Protein AF-A0A8V8TM90-F1 (afdb_monomer)

Organism: Homo sapiens (NCBI:txid9606)

Mean predicted aligned error: 9.18 Å

Foldseek 3Di:
DVVVVVVVVVVVVVVVVVCVVPPPPPPDDAQADKAKPPHLEEAAQAKMKIKFFGNHPPFQFPDKWKDKQNHTDDPQWAAPDRGMIIRIDGGHHDQKIKMWMWGHGPPDPDTHTNDIDMGGHDD

Sequence (123 aa):
MNQVTIQWDAVIALYILFSWCHGGITNINCSGHIWVEPATIFKMGMNISIYCQAAIKNCQPRKLHFYKNGIKERFQITRINKTTARLWYKNFLEPHASMYCTAECPKHFQETLICGKDISSGF

pLDDT: mean 88.66, std 13.78, range [49.19, 98.62]

Solvent-accessible surface area (backbone atoms only — not comparable to full-atom values): 6924 Å² total; per-residue (Å²): 131,61,69,64,56,56,52,51,53,51,52,53,54,50,51,52,51,49,54,58,74,66,58,80,76,77,80,81,77,55,31,39,45,64,52,44,41,92,41,51,67,39,54,58,51,39,66,38,39,40,37,39,37,57,62,48,85,100,48,69,42,78,46,77,46,45,27,51,73,87,42,74,62,86,66,61,68,44,75,77,52,75,46,32,35,36,38,52,42,76,52,42,76,59,56,62,47,46,35,35,33,32,29,40,31,93,90,45,97,57,67,44,58,16,34,69,52,69,36,34,34,46,129

Radius of gyration: 21.1 Å; Cα contacts (8 Å, |Δi|>4): 235; chains: 1; bounding box: 47×42×58 Å

Nearest PDB structures (foldseek):
  6wdq-assembly1_C  TM=9.832E-01  e=4.489E-18  Homo sapiens
  8oe4-assembly1_C  TM=9.712E-01  e=3.174E-17  Homo sapiens
  6tn6-assembly1_A  TM=6.091E-01  e=4.239E-03  Thermotoga petrophila RKU-1
  7tue-assembly1_B  TM=6.075E-01  e=1.714E-02  Homo sapiens
  3lso-assembly2_B  TM=6.117E-01  e=9.063E-01  Corynebacterium diphtheriae

Secondary structure (DSSP, 8-state):
--HHHHHHHHHHHHHHHHHHHS--------SEEE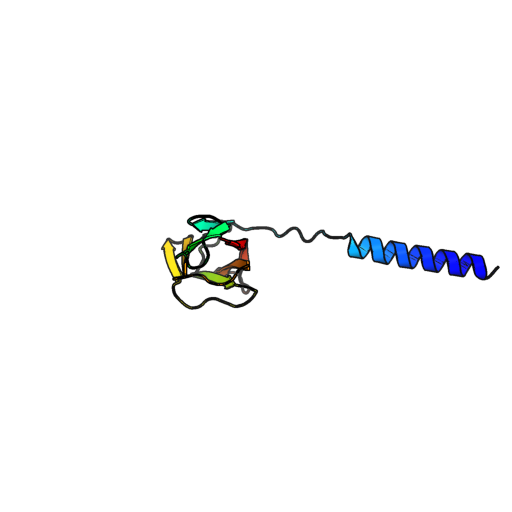EEES-SEEETT--EEEEEEE--TT---SEEEEEETTEEP-SSEEE-SSSEEEEEESS---SEEEEEEEEE-TT-SSPEEEEEEEEEEE-

Structure (mmCIF, N/CA/C/O backbone):
data_AF-A0A8V8TM90-F1
#
_entry.id   AF-A0A8V8TM90-F1
#
loop_
_atom_site.group_PDB
_atom_site.id
_atom_site.type_symbol
_atom_site.label_atom_id
_atom_site.label_alt_id
_atom_site.label_comp_id
_atom_site.label_asym_id
_atom_site.label_entity_id
_atom_site.label_seq_id
_atom_site.pdbx_PDB_ins_code
_atom_site.Cartn_x
_atom_site.Cartn_y
_atom_site.Cartn_z
_atom_site.occupancy
_atom_site.B_iso_or_equiv
_atom_site.auth_seq_id
_atom_site.auth_comp_id
_atom_site.auth_asym_id
_atom_site.auth_atom_id
_atom_site.pdbx_PDB_model_num
ATOM 1 N N . MET A 1 1 ? -30.118 32.402 -42.042 1.00 54.81 1 MET A N 1
ATOM 2 C CA . MET A 1 1 ? -29.043 31.415 -42.290 1.00 54.81 1 MET A CA 1
ATOM 3 C C . MET A 1 1 ? -27.934 31.415 -41.222 1.00 54.81 1 MET A C 1
ATOM 5 O O . MET A 1 1 ? -26.976 30.687 -41.401 1.00 54.81 1 MET A O 1
ATOM 9 N N . ASN A 1 2 ? -28.065 32.159 -40.106 1.00 58.69 2 ASN A N 1
ATOM 10 C CA . ASN A 1 2 ? -27.089 32.148 -38.994 1.00 58.69 2 ASN A CA 1
ATOM 11 C C . ASN A 1 2 ? -27.516 31.284 -37.797 1.00 58.69 2 ASN A C 1
ATOM 13 O O . ASN A 1 2 ? -26.685 30.848 -37.016 1.00 58.69 2 ASN A O 1
ATOM 17 N N . GLN A 1 3 ? -28.819 31.047 -37.631 1.00 57.66 3 GLN A N 1
ATOM 18 C CA . GLN A 1 3 ? -29.345 30.358 -36.450 1.00 57.66 3 GLN A CA 1
ATOM 19 C C . GLN A 1 3 ? -29.077 28.846 -36.494 1.00 57.66 3 GLN A C 1
ATOM 21 O O . GLN A 1 3 ? -28.799 28.239 -35.469 1.00 57.66 3 GLN A O 1
ATOM 26 N N . VAL A 1 4 ? -29.082 28.267 -37.699 1.00 58.94 4 VAL A N 1
ATOM 27 C CA . VAL A 1 4 ? -28.770 26.850 -37.935 1.00 58.94 4 VAL A CA 1
ATOM 28 C C . VAL A 1 4 ? -27.289 26.574 -37.662 1.00 58.94 4 VAL 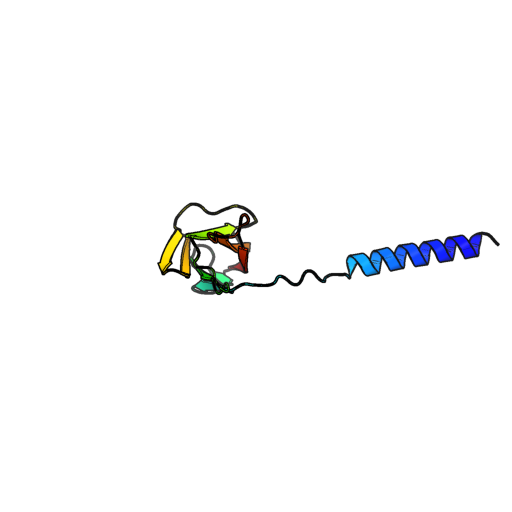A C 1
ATOM 30 O O . VAL A 1 4 ? -26.975 25.633 -36.948 1.00 58.94 4 VAL A O 1
ATOM 33 N N . THR A 1 5 ? -26.379 27.421 -38.144 1.00 61.72 5 THR A N 1
ATOM 34 C CA . THR A 1 5 ? -24.927 27.289 -37.928 1.00 61.72 5 THR A CA 1
ATOM 35 C C . THR A 1 5 ? -24.548 27.367 -36.449 1.00 61.72 5 THR A C 1
ATOM 37 O O . THR A 1 5 ? -23.858 26.481 -35.960 1.00 61.72 5 THR A O 1
ATOM 40 N N . ILE A 1 6 ? -25.104 28.331 -35.705 1.00 63.00 6 ILE A N 1
ATOM 41 C CA . ILE A 1 6 ? -24.882 28.461 -34.250 1.00 63.00 6 ILE A CA 1
ATOM 42 C C . ILE A 1 6 ? -25.377 27.219 -33.489 1.00 63.00 6 ILE A C 1
ATOM 44 O O . ILE A 1 6 ? -24.758 26.779 -32.521 1.00 63.00 6 ILE A O 1
ATOM 48 N N . GLN A 1 7 ? -26.493 26.635 -33.928 1.00 67.81 7 GLN A N 1
ATOM 49 C CA . GLN A 1 7 ? -27.063 25.442 -33.307 1.00 67.81 7 GLN A CA 1
ATOM 50 C C . GLN A 1 7 ? -26.199 24.195 -33.562 1.00 67.81 7 GLN A C 1
ATOM 52 O O . GLN A 1 7 ? -26.043 23.371 -32.663 1.00 67.81 7 GLN A O 1
ATOM 57 N N . TRP A 1 8 ? -25.590 24.080 -34.745 1.00 69.44 8 TRP A N 1
ATOM 58 C CA . TRP A 1 8 ? -24.632 23.017 -35.065 1.00 69.44 8 TRP A CA 1
ATOM 59 C C . TRP A 1 8 ? -23.328 23.147 -34.273 1.00 69.44 8 TRP A C 1
ATOM 61 O O . TRP A 1 8 ? -22.858 22.150 -33.724 1.00 69.44 8 TRP A O 1
ATOM 71 N N . ASP A 1 9 ? -22.792 24.360 -34.130 1.00 74.50 9 ASP A N 1
ATOM 72 C CA . ASP A 1 9 ? -21.580 24.607 -33.339 1.00 74.50 9 ASP A CA 1
ATOM 73 C C . ASP A 1 9 ? -21.778 24.239 -31.860 1.00 74.50 9 ASP A C 1
ATOM 75 O O . ASP A 1 9 ? -20.916 23.605 -31.248 1.00 74.50 9 ASP A O 1
ATOM 79 N N . ALA A 1 10 ? -22.947 24.557 -31.293 1.00 77.94 10 ALA A N 1
ATOM 80 C CA . ALA A 1 10 ? -23.290 24.188 -29.921 1.00 77.94 10 ALA A CA 1
ATOM 81 C C . ALA A 1 10 ? -23.376 22.663 -29.727 1.00 77.94 10 ALA A C 1
ATOM 83 O O . ALA A 1 10 ? -22.893 22.140 -28.723 1.00 77.94 10 ALA A O 1
ATOM 84 N N . VAL A 1 11 ? -23.949 21.938 -30.693 1.00 82.25 11 VAL A N 1
ATOM 85 C CA . VAL A 1 11 ? -24.043 20.469 -30.657 1.00 82.25 11 VAL A CA 1
ATOM 86 C C . VAL A 1 11 ? -22.660 19.826 -30.763 1.00 82.25 11 VAL A C 1
ATOM 88 O O . VAL A 1 11 ? -22.367 18.892 -30.018 1.00 82.25 11 VAL A O 1
ATOM 91 N N . ILE A 1 12 ? -21.790 20.344 -31.633 1.00 81.75 12 ILE A N 1
ATOM 92 C CA . ILE A 1 12 ? -20.417 19.850 -31.793 1.00 81.75 12 ILE A CA 1
ATOM 93 C C . ILE A 1 12 ? -19.606 20.100 -30.517 1.00 81.75 12 ILE A C 1
ATOM 95 O O . ILE A 1 12 ? -18.953 19.182 -30.022 1.00 81.75 12 ILE A O 1
ATOM 99 N N . ALA A 1 13 ? -19.688 21.299 -29.936 1.00 81.75 13 ALA A N 1
ATOM 100 C CA . ALA A 1 13 ? -19.007 21.621 -28.683 1.00 81.75 13 ALA A CA 1
ATOM 101 C C . ALA A 1 13 ? -19.475 20.719 -27.528 1.00 81.75 13 ALA A C 1
ATOM 103 O O . ALA A 1 13 ? -18.653 20.205 -26.768 1.00 81.75 13 ALA A O 1
ATOM 104 N N . LEU A 1 14 ? -20.784 20.472 -27.429 1.00 79.38 14 LEU A N 1
ATOM 105 C CA . LEU A 1 14 ? -21.368 19.603 -26.412 1.00 79.38 14 LEU A CA 1
ATOM 106 C C . LEU A 1 14 ? -20.943 18.139 -26.609 1.00 79.38 14 LEU A C 1
ATOM 108 O O . LEU A 1 14 ? -20.579 17.473 -25.644 1.00 79.38 14 LEU A O 1
ATOM 112 N N . TYR A 1 15 ? -20.921 17.649 -27.851 1.00 77.81 15 TYR A N 1
ATOM 113 C CA . TYR A 1 15 ? -20.458 16.301 -28.183 1.00 77.81 15 TYR A CA 1
ATOM 114 C C . TYR A 1 15 ? -18.976 16.104 -27.846 1.00 77.81 15 TYR A C 1
ATOM 116 O O . TYR A 1 15 ? -18.612 15.100 -27.235 1.00 77.81 15 TYR A O 1
ATOM 124 N N . ILE A 1 16 ? -18.126 17.083 -28.170 1.00 75.56 16 ILE A N 1
ATOM 125 C CA . ILE A 1 16 ? -16.705 17.056 -27.807 1.00 75.56 16 ILE A CA 1
ATOM 126 C C . ILE A 1 16 ? -16.557 17.033 -26.281 1.00 75.56 16 ILE A C 1
ATOM 128 O O . ILE A 1 16 ? -15.862 16.164 -25.765 1.00 75.56 16 ILE A O 1
ATOM 132 N N . LEU A 1 17 ? -17.267 17.895 -25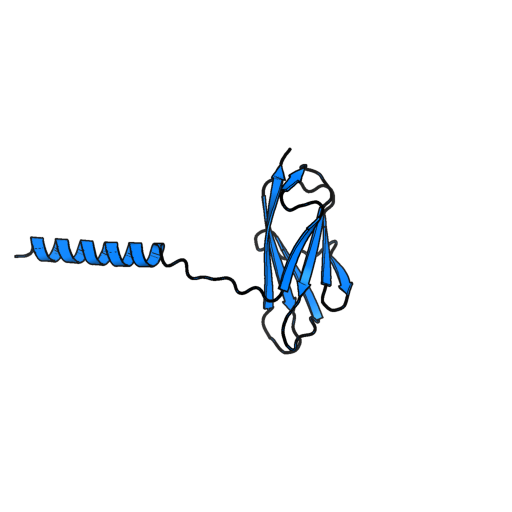.546 1.00 71.38 17 LEU A N 1
ATOM 133 C CA . LEU A 1 17 ? -17.241 17.912 -24.079 1.00 71.38 17 LEU A CA 1
ATOM 134 C C . LEU A 1 17 ? -17.689 16.579 -23.466 1.00 71.38 17 LEU A C 1
ATOM 136 O O .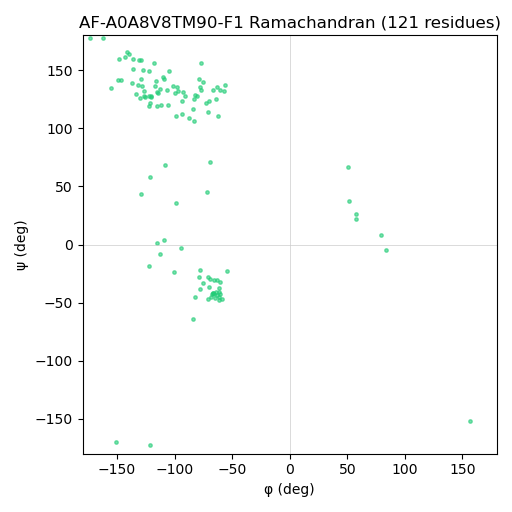 LEU A 1 17 ? -16.989 16.043 -22.611 1.00 71.38 17 LEU A O 1
ATOM 140 N N . PHE A 1 18 ? -18.800 15.997 -23.928 1.00 66.44 18 PHE A N 1
ATOM 141 C CA . PHE A 1 18 ? -19.262 14.697 -23.432 1.00 66.44 18 PHE A CA 1
ATOM 142 C C . PHE A 1 18 ? -18.298 13.568 -23.793 1.00 66.44 18 PHE A C 1
ATOM 144 O O . PHE A 1 18 ? -17.992 12.737 -22.943 1.00 66.44 18 PHE A O 1
ATOM 151 N N . SER A 1 19 ? -17.767 13.544 -25.015 1.00 64.75 19 SER A N 1
ATOM 152 C CA . SER A 1 19 ? -16.779 12.536 -25.415 1.00 64.75 19 SER A CA 1
ATOM 153 C C . SER A 1 19 ? -15.480 12.639 -24.606 1.00 64.75 19 SER A C 1
ATOM 155 O O . SER A 1 19 ? -14.870 11.616 -24.300 1.00 64.75 19 SER A O 1
ATOM 157 N N . TRP A 1 20 ? -15.102 13.843 -24.165 1.00 59.56 20 TRP A N 1
ATOM 158 C CA . TRP A 1 20 ? -13.941 14.049 -23.301 1.00 59.56 20 TRP A CA 1
ATOM 159 C C . TRP A 1 20 ? -14.222 13.695 -21.836 1.00 59.56 20 TRP A C 1
ATOM 161 O O . TRP A 1 20 ? -13.380 13.081 -21.187 1.00 59.56 20 TRP A O 1
ATOM 171 N N . CYS A 1 21 ? -15.420 14.004 -21.327 1.00 58.88 21 CYS A N 1
ATOM 172 C CA . CYS A 1 21 ? -15.858 13.624 -19.981 1.00 58.88 21 CYS A CA 1
ATOM 173 C C . CYS A 1 21 ? -16.090 12.111 -19.828 1.00 58.88 21 CYS A C 1
ATOM 175 O O . CYS A 1 21 ? -15.896 11.574 -18.740 1.00 58.88 21 CYS A O 1
ATOM 177 N N . HIS A 1 22 ? -16.472 11.417 -20.904 1.00 53.41 22 HIS A N 1
ATOM 178 C CA . HIS A 1 22 ? -16.652 9.960 -20.934 1.00 53.41 22 HIS A CA 1
ATOM 179 C C . HIS A 1 22 ? -15.413 9.196 -21.418 1.00 53.41 22 HIS A C 1
ATOM 181 O O . HIS A 1 22 ? -15.406 7.965 -21.383 1.00 53.41 22 HIS A O 1
ATOM 187 N N . GLY A 1 23 ? -14.345 9.900 -21.804 1.00 50.91 23 GLY A N 1
ATOM 188 C CA . GLY A 1 23 ? -13.033 9.347 -22.139 1.00 50.91 23 GLY A CA 1
ATOM 189 C C . GLY A 1 23 ? -12.268 8.838 -20.914 1.00 50.91 23 GLY A C 1
ATOM 190 O O . GLY A 1 23 ? -11.083 9.120 -20.755 1.00 50.91 23 GLY A O 1
ATOM 191 N N . GLY A 1 24 ? -12.940 8.094 -20.033 1.00 53.66 24 GLY A N 1
ATOM 192 C CA . GLY A 1 24 ? -12.336 7.324 -18.953 1.00 53.66 24 GLY A CA 1
ATOM 193 C C . GLY A 1 24 ? -11.560 6.136 -19.519 1.00 53.66 24 GLY A C 1
ATOM 194 O O . GLY A 1 24 ? -11.985 4.995 -19.398 1.00 53.66 24 GLY A O 1
ATOM 195 N N . ILE A 1 25 ? -10.426 6.407 -20.167 1.00 49.19 25 ILE A N 1
ATOM 196 C CA . ILE A 1 25 ? -9.429 5.410 -20.583 1.00 49.19 25 ILE A CA 1
ATOM 197 C C . ILE A 1 25 ? -8.097 5.783 -19.929 1.00 49.19 25 ILE A C 1
ATOM 199 O O . ILE A 1 25 ? -7.079 6.012 -20.570 1.00 49.19 25 ILE A O 1
ATOM 203 N N . THR A 1 26 ? -8.082 5.855 -18.605 1.00 58.69 26 THR A N 1
ATOM 204 C CA . THR A 1 26 ? -6.834 5.769 -17.843 1.00 58.69 26 THR A CA 1
ATOM 205 C C . THR A 1 26 ? -6.818 4.426 -17.131 1.00 58.69 26 THR A C 1
ATOM 207 O O . THR A 1 26 ? -6.941 4.330 -15.915 1.00 58.69 26 THR A O 1
ATOM 210 N N . ASN A 1 27 ? -6.695 3.348 -17.913 1.00 69.44 27 ASN A N 1
ATOM 211 C CA . ASN A 1 27 ? -6.458 2.025 -17.346 1.0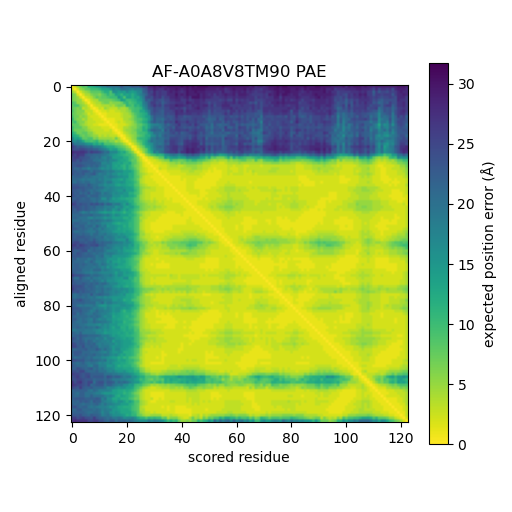0 69.44 27 ASN A CA 1
ATOM 212 C C . ASN A 1 27 ? -5.113 2.044 -16.615 1.00 69.44 27 ASN A C 1
ATOM 214 O O . ASN A 1 27 ? -4.050 2.150 -17.230 1.00 69.44 27 ASN A O 1
ATOM 218 N N . ILE A 1 28 ? -5.170 1.958 -15.288 1.00 82.50 28 ILE A N 1
ATOM 219 C CA . ILE A 1 28 ? -3.985 1.865 -14.444 1.00 82.50 28 ILE A CA 1
ATOM 220 C C . ILE A 1 28 ? -3.371 0.481 -14.655 1.00 82.50 28 ILE A C 1
ATOM 222 O O . ILE A 1 28 ? -3.963 -0.536 -14.299 1.00 82.50 28 ILE A O 1
ATOM 226 N N . ASN A 1 29 ? -2.173 0.435 -15.235 1.00 89.56 29 ASN A N 1
ATOM 227 C CA . ASN A 1 29 ? -1.448 -0.817 -15.409 1.00 89.56 29 ASN A CA 1
ATOM 228 C C . ASN A 1 29 ? -0.684 -1.171 -14.124 1.00 89.56 29 ASN A C 1
ATOM 230 O O . ASN A 1 29 ? 0.332 -0.549 -13.805 1.00 89.56 29 ASN A O 1
ATOM 234 N N . CYS A 1 30 ? -1.176 -2.167 -13.388 1.00 93.56 30 CYS A N 1
ATOM 235 C CA . CYS A 1 30 ? -0.523 -2.649 -12.176 1.00 93.56 30 CYS A CA 1
ATOM 236 C C . CYS A 1 30 ? 0.640 -3.600 -12.504 1.00 93.56 30 CYS A C 1
ATOM 238 O O . CYS A 1 30 ? 0.474 -4.602 -13.194 1.00 93.56 30 CYS A O 1
ATOM 240 N N . SER A 1 31 ? 1.821 -3.321 -11.946 1.00 94.94 31 SER A N 1
ATOM 241 C CA . SER A 1 31 ? 3.029 -4.155 -12.060 1.00 94.94 31 SER A CA 1
ATOM 242 C C . SER A 1 31 ? 3.247 -5.050 -10.829 1.00 94.94 31 SER A C 1
ATOM 244 O O . SER A 1 31 ? 4.375 -5.268 -10.375 1.00 94.94 31 SER A O 1
ATOM 246 N N . GLY A 1 32 ? 2.154 -5.540 -10.248 1.00 96.31 32 GLY A N 1
ATOM 247 C CA . GLY A 1 32 ? 2.114 -6.388 -9.060 1.00 96.31 32 GLY A CA 1
ATOM 248 C C . GLY A 1 32 ? 0.758 -6.279 -8.373 1.00 96.31 32 GLY A C 1
ATOM 249 O O . GLY A 1 32 ? -0.247 -6.026 -9.034 1.00 96.31 32 GLY A O 1
ATOM 250 N N . HIS A 1 33 ? 0.711 -6.480 -7.059 1.00 96.81 33 HIS A N 1
ATOM 251 C CA . HIS A 1 33 ? -0.548 -6.400 -6.322 1.00 96.81 33 HIS A CA 1
ATOM 252 C C . HIS A 1 33 ? -0.368 -5.889 -4.892 1.00 96.81 33 HIS A C 1
ATOM 254 O O . HIS A 1 33 ? 0.721 -5.925 -4.314 1.00 96.81 33 HIS A O 1
ATOM 260 N N . ILE A 1 34 ? -1.477 -5.397 -4.346 1.00 98.00 34 ILE A N 1
ATOM 261 C CA . ILE A 1 34 ? -1.611 -4.893 -2.984 1.00 98.00 34 ILE A CA 1
ATOM 262 C C . ILE A 1 34 ? -2.807 -5.590 -2.326 1.00 98.00 34 ILE A C 1
ATOM 264 O O . ILE A 1 34 ? -3.862 -5.759 -2.946 1.00 98.00 34 ILE A O 1
ATOM 268 N N . TRP A 1 35 ? -2.652 -6.011 -1.076 1.00 98.25 35 TRP A N 1
ATOM 269 C CA . TRP A 1 35 ? -3.738 -6.589 -0.286 1.00 98.25 35 TRP A CA 1
ATOM 270 C C . TRP A 1 35 ? -3.680 -6.104 1.156 1.00 98.25 35 TRP A C 1
ATOM 272 O O . TRP A 1 35 ? -2.688 -5.525 1.600 1.00 98.25 35 TRP A O 1
ATOM 282 N N . VAL A 1 36 ? -4.789 -6.293 1.866 1.00 98.38 36 VAL A N 1
ATOM 283 C CA . VAL A 1 36 ? -5.002 -5.742 3.202 1.00 98.38 36 VAL A CA 1
ATOM 284 C C . VAL A 1 36 ? -5.554 -6.839 4.091 1.00 98.38 36 VAL A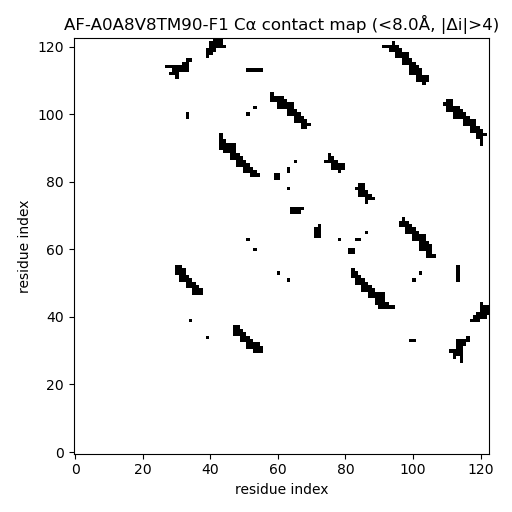 C 1
ATOM 286 O O . VAL A 1 36 ? -6.520 -7.504 3.723 1.00 98.38 36 VAL A O 1
ATOM 289 N N . GLU A 1 37 ? -4.933 -7.010 5.249 1.00 98.25 37 GLU A N 1
ATOM 290 C CA . GLU A 1 37 ? -5.390 -7.888 6.319 1.00 98.25 37 GLU A CA 1
ATOM 291 C C . GLU A 1 37 ? -5.949 -7.024 7.467 1.00 98.25 37 GLU A C 1
ATOM 293 O O . GLU A 1 37 ? -5.289 -6.054 7.863 1.00 98.25 37 GLU A O 1
ATOM 298 N N . PRO A 1 38 ? -7.136 -7.349 8.020 1.00 96.94 38 PRO A N 1
ATOM 299 C CA . PRO A 1 38 ? -7.927 -8.560 7.755 1.00 96.94 38 PRO A CA 1
ATOM 300 C C . PRO A 1 38 ? -8.731 -8.526 6.443 1.00 96.94 38 PRO A C 1
ATOM 302 O O . PRO A 1 38 ? -8.989 -9.575 5.864 1.00 96.94 38 PRO A O 1
ATOM 305 N N . ALA A 1 39 ? -9.117 -7.341 5.973 1.00 97.00 39 ALA A N 1
ATOM 306 C CA . ALA A 1 39 ? -9.840 -7.129 4.722 1.00 97.00 39 ALA A CA 1
ATOM 307 C C . ALA A 1 39 ? -9.711 -5.657 4.295 1.00 97.00 39 ALA A C 1
ATOM 309 O O . ALA A 1 39 ? -9.122 -4.851 5.009 1.00 97.00 39 ALA A O 1
ATOM 310 N N . THR A 1 40 ? -10.267 -5.283 3.141 1.00 97.00 40 THR A N 1
ATOM 311 C CA . THR A 1 40 ? -10.316 -3.878 2.681 1.00 97.00 40 THR A CA 1
ATOM 312 C C . THR A 1 40 ? -11.397 -3.060 3.374 1.00 97.00 40 THR A C 1
ATOM 314 O O . THR A 1 40 ? -11.298 -1.839 3.413 1.00 97.00 40 THR A O 1
ATOM 317 N N . ILE A 1 41 ? -12.409 -3.736 3.922 1.00 97.06 41 ILE A N 1
ATOM 318 C CA . ILE A 1 41 ? -13.423 -3.163 4.802 1.00 97.06 41 ILE A CA 1
ATOM 319 C C . ILE A 1 41 ? -13.252 -3.836 6.159 1.00 97.06 41 ILE A C 1
ATOM 321 O 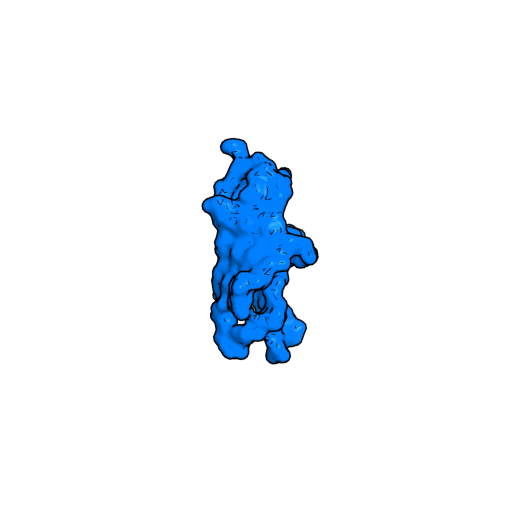O . ILE A 1 41 ? -13.335 -5.059 6.256 1.00 97.06 41 ILE A O 1
ATOM 325 N N . PHE A 1 42 ? -12.966 -3.057 7.193 1.00 96.69 42 PHE A N 1
ATOM 326 C CA . PHE A 1 42 ? -12.666 -3.567 8.533 1.00 96.69 42 PHE A CA 1
ATOM 327 C C . PHE A 1 42 ? -13.276 -2.673 9.609 1.00 96.69 42 PHE A C 1
ATOM 329 O O . PHE A 1 42 ? -13.684 -1.545 9.332 1.00 96.69 42 PHE A O 1
ATOM 336 N N . LYS A 1 43 ? -13.328 -3.172 10.849 1.00 97.38 43 LYS A N 1
ATOM 337 C CA . LYS A 1 43 ? -13.853 -2.391 11.967 1.00 97.38 43 LYS A CA 1
ATOM 338 C C . LYS A 1 43 ? -12.940 -1.201 12.279 1.00 97.38 43 LYS A C 1
ATOM 340 O O . LYS A 1 43 ? -11.724 -1.359 12.406 1.00 97.38 43 LYS A O 1
ATOM 345 N N . MET A 1 44 ? -13.522 -0.020 12.444 1.00 97.38 44 MET A N 1
ATOM 346 C CA . MET A 1 44 ? -12.803 1.196 12.825 1.00 97.38 44 MET A CA 1
ATOM 347 C C . MET A 1 44 ? -12.026 1.005 14.134 1.00 97.38 44 MET A C 1
ATOM 349 O O . MET A 1 44 ? -12.509 0.398 15.091 1.00 97.38 44 MET A O 1
ATOM 353 N N . GLY A 1 45 ? -10.792 1.502 14.163 1.00 96.69 45 GLY A N 1
ATOM 354 C CA . GLY A 1 45 ? -9.869 1.351 15.285 1.00 96.69 45 GLY A CA 1
ATOM 355 C C . GLY A 1 45 ? -9.154 -0.004 15.360 1.00 96.69 45 GLY A C 1
ATOM 356 O O . GLY A 1 45 ? -8.452 -0.287 16.331 1.00 96.69 45 GLY A O 1
ATOM 357 N N . MET A 1 46 ? -9.281 -0.865 14.347 1.00 96.75 46 MET A N 1
ATOM 358 C CA . MET A 1 46 ? -8.490 -2.095 14.271 1.00 96.75 46 MET A CA 1
ATOM 359 C C . MET A 1 46 ? -7.046 -1.845 13.827 1.00 96.75 46 MET A C 1
ATOM 361 O O . MET A 1 46 ? -6.726 -0.871 13.143 1.00 96.75 46 MET A O 1
ATOM 365 N N . ASN A 1 47 ? -6.166 -2.777 14.195 1.00 98.06 47 ASN A N 1
ATOM 366 C CA . ASN A 1 47 ? -4.843 -2.865 13.593 1.00 98.06 47 ASN A CA 1
ATOM 367 C C . ASN A 1 47 ? -4.973 -3.511 12.214 1.00 98.06 47 ASN A C 1
ATOM 369 O O . ASN A 1 47 ? -5.605 -4.561 12.089 1.00 98.06 47 ASN A O 1
ATOM 373 N N . ILE A 1 48 ? -4.332 -2.919 11.212 1.00 98.00 48 ILE A N 1
ATOM 374 C CA . ILE A 1 48 ? -4.359 -3.424 9.838 1.00 98.00 48 ILE A CA 1
ATOM 375 C C . ILE A 1 48 ? -2.945 -3.586 9.300 1.00 98.00 48 ILE A C 1
ATOM 377 O O . ILE A 1 48 ? -2.023 -2.856 9.678 1.00 98.00 48 ILE A O 1
ATOM 381 N N . SER A 1 49 ? -2.780 -4.548 8.399 1.00 98.50 49 SER A N 1
ATOM 382 C CA . SER A 1 49 ? -1.539 -4.749 7.656 1.00 98.50 49 SER A CA 1
ATOM 383 C C . SER A 1 49 ? -1.815 -4.621 6.170 1.00 98.50 49 SER A C 1
ATOM 385 O O . SER A 1 49 ? -2.698 -5.284 5.635 1.00 98.50 49 SER A O 1
ATOM 387 N N . ILE A 1 50 ? -1.048 -3.772 5.502 1.00 98.44 50 ILE A N 1
ATOM 388 C CA . ILE A 1 50 ? -1.145 -3.526 4.068 1.00 98.44 50 ILE A CA 1
ATOM 389 C C . ILE A 1 50 ? 0.120 -4.085 3.439 1.00 98.44 50 ILE A C 1
ATOM 391 O O . ILE A 1 50 ? 1.230 -3.668 3.770 1.00 98.44 50 ILE A O 1
ATOM 395 N N . TYR A 1 51 ? -0.041 -5.035 2.534 1.00 98.62 51 TYR A N 1
ATOM 396 C CA . TYR A 1 51 ? 1.063 -5.711 1.878 1.00 98.62 51 TYR A CA 1
ATOM 397 C C . TYR A 1 51 ? 1.143 -5.292 0.428 1.00 98.62 51 TYR A C 1
ATOM 399 O O . TYR A 1 51 ? 0.132 -5.137 -0.251 1.00 98.62 51 TYR A O 1
ATOM 407 N N . CYS A 1 52 ? 2.368 -5.148 -0.045 1.00 98.25 52 CYS A N 1
ATOM 408 C CA . CYS A 1 52 ? 2.669 -4.799 -1.415 1.00 98.25 52 CYS A CA 1
ATOM 409 C C . CYS A 1 52 ? 3.693 -5.781 -1.963 1.00 98.25 52 CYS A C 1
ATOM 411 O O . CYS A 1 52 ? 4.768 -5.932 -1.376 1.00 98.25 52 CYS A O 1
ATOM 413 N N . GLN A 1 53 ? 3.372 -6.408 -3.094 1.00 97.94 53 GLN A N 1
ATOM 414 C CA . GLN A 1 53 ? 4.262 -7.322 -3.796 1.00 97.94 53 GLN A CA 1
ATOM 415 C C . GLN A 1 53 ? 4.502 -6.851 -5.230 1.00 97.94 53 GLN A C 1
ATOM 417 O O . GLN A 1 53 ? 3.585 -6.771 -6.049 1.00 97.94 53 GLN A O 1
ATOM 422 N N . ALA A 1 54 ? 5.767 -6.577 -5.541 1.00 97.31 54 ALA A N 1
ATOM 423 C CA . ALA A 1 54 ? 6.221 -6.215 -6.874 1.00 97.31 54 ALA A CA 1
ATOM 424 C C . ALA A 1 54 ? 6.331 -7.448 -7.784 1.00 97.31 54 ALA A C 1
ATOM 426 O O . ALA A 1 54 ? 6.917 -8.463 -7.401 1.00 97.31 54 ALA A O 1
ATOM 427 N N . ALA A 1 55 ? 5.847 -7.318 -9.019 1.00 95.75 55 ALA A N 1
ATOM 428 C CA . ALA A 1 55 ? 5.986 -8.294 -10.100 1.00 95.75 55 ALA A CA 1
ATOM 429 C C . ALA A 1 55 ? 6.517 -7.616 -11.382 1.00 95.75 55 ALA A C 1
ATOM 431 O O . ALA A 1 55 ? 6.033 -7.848 -12.488 1.00 95.75 55 ALA A O 1
ATOM 432 N N . ILE A 1 56 ? 7.514 -6.739 -11.226 1.00 92.44 56 ILE A N 1
ATOM 433 C CA . ILE A 1 56 ? 8.086 -5.941 -12.318 1.00 92.44 56 ILE A CA 1
ATOM 434 C C . ILE A 1 56 ? 9.131 -6.771 -13.076 1.00 92.44 56 ILE A C 1
ATOM 436 O O . ILE A 1 56 ? 10.098 -7.264 -12.489 1.00 92.44 56 ILE A O 1
ATOM 440 N N . LYS A 1 57 ? 8.975 -6.900 -14.400 1.00 90.62 57 LYS A N 1
ATOM 441 C CA . LYS A 1 57 ? 9.941 -7.613 -15.254 1.00 90.62 57 LYS A CA 1
ATOM 442 C C . LYS A 1 57 ? 11.318 -6.949 -15.179 1.00 90.62 57 LYS A C 1
ATOM 444 O O . LYS A 1 57 ? 11.437 -5.738 -15.329 1.00 90.62 57 LYS A O 1
ATOM 449 N N . ASN A 1 58 ? 12.364 -7.754 -14.989 1.00 89.38 58 ASN A N 1
ATOM 450 C CA . ASN A 1 58 ? 13.766 -7.315 -14.960 1.00 89.38 58 ASN A CA 1
ATOM 451 C C . ASN A 1 58 ? 14.099 -6.240 -13.904 1.00 89.38 58 ASN A C 1
ATOM 453 O O . ASN A 1 58 ? 15.118 -5.556 -14.024 1.00 89.38 58 ASN A O 1
ATOM 457 N N . CYS A 1 59 ? 13.287 -6.112 -12.850 1.00 89.62 59 CYS A N 1
ATOM 458 C CA . CYS A 1 59 ? 13.571 -5.237 -11.721 1.00 89.62 59 CYS A CA 1
ATOM 459 C C . CYS A 1 59 ? 13.530 -6.008 -10.399 1.00 89.62 59 CYS A C 1
ATOM 461 O O . CYS A 1 59 ? 12.536 -6.638 -10.051 1.00 89.62 59 CYS A O 1
ATOM 463 N N . GLN A 1 60 ? 14.610 -5.890 -9.625 1.00 92.19 60 GLN A N 1
ATOM 464 C CA . GLN A 1 60 ? 14.582 -6.155 -8.190 1.00 92.19 60 GLN A CA 1
ATOM 465 C C . GLN A 1 60 ? 14.472 -4.806 -7.470 1.00 92.19 60 GLN A C 1
ATOM 467 O O . GLN A 1 60 ? 15.430 -4.027 -7.530 1.00 92.19 60 GLN A O 1
ATOM 472 N N . PRO A 1 61 ? 13.331 -4.497 -6.824 1.00 94.62 61 PRO A N 1
ATOM 473 C CA . PRO A 1 61 ? 13.137 -3.209 -6.168 1.00 94.62 61 PRO A CA 1
ATOM 474 C C . PRO A 1 61 ? 14.221 -2.951 -5.119 1.00 94.62 61 PRO A C 1
ATOM 476 O O . PRO A 1 61 ? 14.495 -3.805 -4.272 1.00 94.62 61 PRO A O 1
ATOM 479 N N . ARG A 1 62 ? 14.834 -1.767 -5.125 1.00 93.69 62 ARG A N 1
ATOM 480 C CA . ARG A 1 62 ? 15.713 -1.326 -4.030 1.00 93.69 62 ARG A CA 1
ATOM 481 C C . ARG A 1 62 ? 14.882 -1.017 -2.798 1.00 93.69 62 ARG A C 1
ATOM 483 O O . ARG A 1 62 ? 15.198 -1.499 -1.708 1.00 93.69 62 ARG A O 1
ATOM 490 N N . LYS A 1 63 ? 13.795 -0.276 -3.006 1.00 94.31 63 LYS A N 1
ATOM 491 C CA . LYS A 1 63 ? 12.822 0.121 -1.994 1.00 94.31 63 LYS A CA 1
ATOM 492 C C . LYS A 1 63 ? 11.404 -0.050 -2.526 1.00 94.31 63 LYS A C 1
ATOM 494 O O . LYS A 1 63 ? 11.164 0.043 -3.728 1.00 94.31 63 LYS A O 1
ATOM 499 N N . LEU A 1 64 ? 10.497 -0.317 -1.594 1.00 96.94 64 LEU A N 1
ATOM 500 C CA . LEU A 1 64 ? 9.056 -0.321 -1.802 1.00 96.94 64 LEU A CA 1
ATOM 501 C C . LEU A 1 64 ? 8.488 0.823 -0.971 1.00 96.94 64 LEU A C 1
ATOM 503 O O . LEU A 1 64 ? 8.836 0.963 0.205 1.00 96.94 64 LEU A O 1
ATOM 507 N N . HIS A 1 65 ? 7.665 1.654 -1.590 1.00 97.50 65 HIS A N 1
ATOM 508 C CA . HIS A 1 65 ? 7.078 2.824 -0.959 1.00 97.50 65 HIS A CA 1
ATOM 509 C C . HIS A 1 65 ? 5.574 2.674 -0.890 1.00 97.50 65 HIS A C 1
ATOM 511 O O . HIS A 1 65 ? 4.956 2.186 -1.829 1.00 97.50 65 HIS A O 1
ATOM 517 N N . PHE A 1 66 ? 5.005 3.117 0.222 1.00 98.44 66 PHE A N 1
ATOM 518 C CA . PHE A 1 66 ? 3.569 3.167 0.425 1.00 98.44 66 PHE A CA 1
ATOM 519 C C . PHE A 1 66 ? 3.129 4.619 0.429 1.00 98.44 66 PHE A C 1
ATOM 521 O O . PHE A 1 66 ? 3.843 5.491 0.928 1.00 98.44 66 PHE A O 1
ATOM 528 N N . TYR A 1 67 ? 1.951 4.859 -0.117 1.00 98.38 67 TYR A N 1
ATOM 529 C CA . TYR A 1 67 ? 1.324 6.161 -0.151 1.00 98.38 67 TYR A CA 1
ATOM 530 C C . TYR A 1 67 ? -0.120 6.030 0.301 1.00 98.38 67 TYR A C 1
ATOM 532 O O . TYR A 1 67 ? -0.819 5.105 -0.118 1.00 98.38 67 TYR A O 1
ATOM 540 N N . LYS A 1 68 ? -0.557 6.973 1.129 1.00 97.94 68 LYS A N 1
ATOM 541 C CA . LYS A 1 68 ? -1.931 7.105 1.597 1.00 97.94 68 LYS A CA 1
ATOM 542 C C . LYS A 1 68 ? -2.455 8.471 1.195 1.00 97.94 68 LYS A C 1
ATOM 544 O O . LYS A 1 68 ? -1.863 9.484 1.561 1.00 97.94 68 LYS A O 1
ATOM 549 N N . ASN A 1 69 ? -3.542 8.509 0.428 1.00 96.75 69 ASN A N 1
ATOM 550 C CA . ASN A 1 69 ? -4.150 9.753 -0.061 1.00 96.75 69 ASN A CA 1
ATOM 551 C C . ASN A 1 69 ? -3.120 10.676 -0.757 1.00 96.75 69 ASN A C 1
ATOM 553 O O . ASN A 1 69 ? -3.126 11.889 -0.573 1.00 96.75 69 ASN A O 1
ATOM 557 N N . GLY A 1 70 ? -2.175 10.086 -1.502 1.00 95.69 70 GLY A N 1
ATOM 558 C CA . GLY A 1 70 ? -1.091 10.803 -2.191 1.00 95.69 70 GLY A CA 1
ATOM 559 C C . GLY A 1 70 ? 0.139 11.140 -1.335 1.00 95.69 70 GLY A C 1
ATOM 560 O O . GLY A 1 70 ? 1.140 11.616 -1.867 1.00 95.69 70 GLY A O 1
ATOM 561 N N . ILE A 1 71 ? 0.120 10.867 -0.027 1.00 97.44 71 ILE A N 1
ATOM 562 C CA . ILE A 1 71 ? 1.214 11.192 0.898 1.00 97.44 71 ILE A CA 1
ATOM 563 C C . ILE A 1 71 ? 2.068 9.952 1.160 1.00 97.44 71 ILE A C 1
ATOM 565 O O . ILE A 1 71 ? 1.547 8.892 1.496 1.00 97.44 71 ILE A O 1
ATOM 569 N N . LYS A 1 72 ? 3.393 10.086 1.027 1.00 97.75 72 LYS A N 1
ATOM 570 C CA . LYS A 1 72 ? 4.352 8.992 1.246 1.00 97.75 72 LYS A CA 1
ATOM 571 C C . LYS A 1 72 ? 4.440 8.614 2.724 1.00 97.75 72 LYS A C 1
ATOM 573 O O . LYS A 1 72 ? 4.834 9.433 3.557 1.00 97.75 72 LYS A O 1
ATOM 578 N N . GLU A 1 73 ? 4.184 7.350 3.021 1.00 97.94 73 GLU A N 1
ATOM 579 C CA . GLU A 1 73 ? 4.332 6.766 4.349 1.00 97.94 73 GLU A CA 1
ATOM 580 C C . GLU A 1 73 ? 5.807 6.533 4.684 1.00 97.94 73 GLU A C 1
ATOM 582 O O . GLU A 1 73 ? 6.614 6.130 3.839 1.00 97.94 73 GLU A O 1
ATOM 587 N N . ARG A 1 74 ? 6.174 6.807 5.939 1.00 95.50 74 ARG A N 1
ATOM 588 C CA . ARG A 1 74 ? 7.572 6.756 6.408 1.00 95.50 74 ARG A CA 1
ATOM 589 C C . ARG A 1 74 ? 7.799 5.795 7.569 1.00 95.50 74 ARG A C 1
ATOM 591 O O . ARG A 1 74 ? 8.940 5.422 7.823 1.00 95.50 74 ARG A O 1
ATOM 598 N N . PHE A 1 75 ? 6.739 5.402 8.268 1.00 94.12 75 PHE A N 1
ATOM 599 C CA . PHE A 1 75 ? 6.823 4.646 9.514 1.00 94.12 75 PHE A CA 1
ATOM 600 C C . PHE A 1 75 ? 6.168 3.276 9.376 1.00 94.12 75 PHE A C 1
ATOM 602 O O . PHE A 1 75 ? 5.297 3.085 8.538 1.00 94.12 75 PHE A O 1
ATOM 609 N N . GLN A 1 76 ? 6.592 2.327 10.217 1.00 96.38 76 GLN A N 1
ATOM 610 C CA . GLN A 1 76 ? 5.999 0.984 10.310 1.00 96.38 76 GLN A CA 1
ATOM 611 C C . GLN A 1 76 ? 6.001 0.187 8.990 1.00 96.38 76 GLN A C 1
ATOM 613 O O . GLN A 1 76 ? 5.187 -0.715 8.790 1.00 96.38 76 GLN A O 1
ATOM 618 N N . ILE A 1 77 ? 6.945 0.499 8.096 1.00 97.56 77 ILE A N 1
ATOM 619 C CA . ILE A 1 77 ? 7.185 -0.245 6.860 1.00 97.56 77 ILE A CA 1
ATOM 620 C C . ILE A 1 77 ? 8.271 -1.283 7.129 1.00 97.56 77 ILE A C 1
ATOM 622 O O . ILE A 1 77 ? 9.388 -0.961 7.529 1.00 97.56 77 ILE A O 1
ATOM 626 N N . THR A 1 78 ? 7.945 -2.542 6.871 1.00 97.69 78 THR A N 1
ATOM 627 C CA . THR A 1 78 ? 8.829 -3.691 7.062 1.00 97.69 78 THR A CA 1
ATOM 628 C C . THR A 1 78 ? 9.000 -4.423 5.743 1.00 97.69 78 THR A C 1
ATOM 630 O O . THR A 1 78 ? 8.027 -4.767 5.073 1.00 97.69 78 THR A O 1
ATOM 633 N N . ARG A 1 79 ? 10.248 -4.657 5.335 1.00 96.69 79 ARG A N 1
ATOM 634 C CA . ARG A 1 79 ? 10.540 -5.455 4.145 1.00 96.69 79 ARG A CA 1
ATOM 635 C C . ARG A 1 79 ? 10.541 -6.930 4.533 1.00 96.69 79 ARG A C 1
ATOM 637 O O . ARG A 1 79 ? 11.379 -7.343 5.323 1.00 96.69 79 ARG A O 1
ATOM 644 N N . ILE A 1 80 ? 9.615 -7.705 3.972 1.00 96.81 80 ILE A N 1
ATOM 645 C CA . ILE A 1 80 ? 9.494 -9.144 4.248 1.00 96.81 80 ILE A CA 1
ATOM 646 C C . ILE A 1 80 ? 10.494 -9.916 3.392 1.00 96.81 80 ILE A C 1
ATOM 648 O O . ILE A 1 80 ? 11.193 -10.800 3.875 1.00 96.81 80 ILE A O 1
ATOM 652 N N . ASN A 1 81 ? 10.579 -9.574 2.105 1.00 95.75 81 ASN A N 1
ATOM 653 C CA . ASN A 1 81 ? 11.509 -10.200 1.173 1.00 95.75 81 ASN A CA 1
ATOM 654 C C . ASN A 1 81 ? 11.923 -9.216 0.060 1.00 95.75 81 ASN A C 1
ATOM 656 O O . ASN A 1 81 ? 11.659 -8.012 0.118 1.00 95.75 81 ASN A O 1
ATOM 660 N N . LYS A 1 82 ? 12.611 -9.714 -0.974 1.00 93.62 82 LYS A N 1
ATOM 661 C CA . LYS A 1 82 ? 13.109 -8.873 -2.075 1.00 93.62 82 LYS A CA 1
ATOM 662 C C . LYS A 1 82 ? 11.992 -8.144 -2.832 1.00 93.62 82 LYS A C 1
ATOM 664 O O . LYS A 1 82 ? 12.222 -7.027 -3.284 1.00 93.62 82 LYS A O 1
ATOM 669 N N . THR A 1 83 ? 10.808 -8.731 -2.947 1.00 96.12 83 THR A N 1
ATOM 670 C CA . THR A 1 83 ? 9.696 -8.196 -3.747 1.00 96.12 83 THR A CA 1
ATOM 671 C C . THR A 1 83 ? 8.507 -7.741 -2.909 1.00 96.12 83 THR A C 1
ATOM 673 O O . THR A 1 83 ? 7.611 -7.116 -3.459 1.00 96.12 83 THR A O 1
ATOM 676 N N . THR A 1 84 ? 8.501 -8.016 -1.602 1.00 98.06 84 THR A N 1
ATOM 677 C CA . THR A 1 84 ? 7.341 -7.832 -0.723 1.00 98.06 84 THR A CA 1
ATOM 678 C C . THR A 1 84 ? 7.688 -6.983 0.494 1.00 98.06 84 THR A C 1
ATOM 680 O O . THR A 1 84 ? 8.672 -7.243 1.196 1.00 98.06 84 THR A O 1
ATOM 683 N N . ALA A 1 85 ? 6.843 -5.998 0.780 1.00 98.25 85 ALA A N 1
ATOM 684 C CA . ALA A 1 85 ? 6.880 -5.203 2.001 1.00 98.25 85 ALA A CA 1
ATOM 685 C C . ALA A 1 85 ? 5.491 -5.117 2.633 1.00 98.25 85 ALA A C 1
ATOM 687 O O . ALA A 1 85 ? 4.474 -5.302 1.965 1.00 98.25 85 ALA A O 1
ATOM 688 N N . ARG A 1 86 ? 5.471 -4.818 3.928 1.00 98.56 86 ARG A N 1
ATOM 689 C CA . ARG A 1 86 ? 4.274 -4.639 4.739 1.00 98.56 86 ARG A CA 1
ATOM 690 C C . ARG A 1 86 ? 4.333 -3.301 5.457 1.00 98.56 86 ARG A C 1
ATOM 692 O O . ARG A 1 86 ? 5.304 -3.039 6.166 1.00 98.56 86 ARG A O 1
ATOM 699 N N . LEU A 1 87 ? 3.279 -2.512 5.317 1.00 98.50 87 LEU A N 1
ATOM 700 C CA . LEU A 1 87 ? 2.972 -1.348 6.136 1.00 98.50 87 LEU A CA 1
ATOM 701 C C . LEU A 1 87 ? 1.977 -1.762 7.223 1.00 98.50 87 LEU A C 1
ATOM 703 O O . LEU A 1 87 ? 0.976 -2.415 6.929 1.00 98.50 87 LEU A O 1
ATOM 707 N N . TRP A 1 88 ? 2.248 -1.393 8.470 1.00 98.44 88 TRP A N 1
ATOM 708 C CA . TRP A 1 88 ? 1.371 -1.697 9.597 1.00 98.44 88 TRP A CA 1
ATOM 709 C C . TRP A 1 88 ? 0.800 -0.423 10.216 1.00 98.44 88 TRP A C 1
ATOM 711 O O . TRP A 1 88 ? 1.547 0.496 10.548 1.00 98.44 88 TRP A O 1
ATOM 721 N N . TYR A 1 89 ? -0.514 -0.398 10.429 1.00 97.94 89 TYR A N 1
ATOM 722 C CA . TYR A 1 89 ? -1.175 0.643 11.208 1.00 97.94 89 TYR A CA 1
ATOM 723 C C . TYR A 1 89 ? -1.728 0.065 12.501 1.00 97.94 89 TYR A C 1
ATOM 725 O O . TYR A 1 89 ? -2.411 -0.962 12.510 1.00 97.94 89 TYR A O 1
ATOM 733 N N . LYS A 1 90 ? -1.471 0.782 13.594 1.00 97.56 90 LYS A N 1
ATOM 734 C CA . LYS A 1 90 ? -2.113 0.551 14.883 1.00 97.56 90 LYS A CA 1
ATOM 735 C C . LYS A 1 90 ? -3.336 1.453 14.989 1.00 97.56 90 LYS A C 1
ATOM 737 O O . LYS A 1 90 ? -3.186 2.654 14.791 1.00 97.56 90 LYS A O 1
ATOM 742 N N . ASN A 1 91 ? -4.486 0.897 15.368 1.00 96.94 91 ASN A N 1
ATOM 743 C CA . ASN A 1 91 ? -5.718 1.653 15.614 1.00 96.94 91 ASN A CA 1
ATOM 744 C C . ASN A 1 91 ? -6.090 2.602 14.453 1.00 96.94 91 ASN A C 1
ATOM 746 O O . ASN A 1 91 ? -6.006 3.819 14.593 1.00 96.94 91 ASN A O 1
ATOM 750 N N . PHE A 1 92 ? -6.442 2.058 13.285 1.00 96.75 92 PHE A N 1
ATOM 751 C CA . PHE A 1 92 ? -6.751 2.862 12.096 1.00 96.75 92 PHE A CA 1
ATOM 752 C C . PHE A 1 92 ? -8.113 3.570 12.222 1.00 96.75 92 PHE A C 1
ATOM 754 O O . PHE A 1 92 ? -9.135 2.907 12.390 1.00 96.75 92 PHE A O 1
ATOM 761 N N . LEU A 1 93 ? -8.131 4.906 12.130 1.00 96.12 93 LEU A N 1
ATOM 762 C CA . LEU A 1 93 ? -9.308 5.752 12.408 1.00 96.12 93 LEU A CA 1
ATOM 763 C C . LEU A 1 93 ? -9.843 6.518 11.188 1.00 96.12 93 LEU A C 1
ATOM 765 O O . LEU A 1 93 ? -10.774 7.303 11.326 1.00 96.12 93 LEU A O 1
ATOM 769 N N . GLU A 1 94 ? -9.256 6.366 10.004 1.00 96.12 94 GLU A N 1
ATOM 770 C CA . GLU A 1 94 ? -9.772 7.052 8.815 1.00 96.12 94 GLU A CA 1
ATOM 771 C C . GLU A 1 94 ? -10.940 6.250 8.216 1.00 96.12 94 GLU A C 1
ATOM 773 O O . GLU A 1 94 ? -10.777 5.060 7.957 1.00 96.12 94 GLU A O 1
ATOM 778 N N . PRO A 1 95 ? -12.109 6.864 7.949 1.00 95.81 95 PRO A N 1
ATOM 779 C CA . PRO A 1 95 ? -13.265 6.139 7.415 1.00 95.81 95 PRO A CA 1
ATOM 780 C C . PRO A 1 95 ? -13.017 5.599 6.002 1.00 95.81 95 PRO A C 1
ATOM 782 O O . PRO A 1 95 ? -13.546 4.553 5.635 1.00 95.81 95 PRO A O 1
ATOM 785 N N . HIS A 1 96 ? -12.190 6.295 5.223 1.00 97.44 96 HIS A N 1
ATOM 786 C CA . HIS A 1 96 ? -11.778 5.913 3.882 1.00 97.44 96 HIS A CA 1
ATOM 787 C C . HIS A 1 96 ? -10.342 6.380 3.634 1.00 97.44 96 HIS A C 1
ATOM 789 O O . HIS A 1 96 ? -9.977 7.488 4.031 1.00 97.44 96 HIS A O 1
ATOM 795 N N . ALA A 1 97 ? -9.545 5.568 2.943 1.00 97.50 97 ALA A N 1
ATOM 796 C CA . ALA A 1 97 ? -8.234 5.972 2.455 1.00 97.50 97 ALA A CA 1
ATOM 797 C C . ALA A 1 97 ? -7.875 5.252 1.151 1.00 97.50 97 ALA A C 1
ATOM 799 O O . ALA A 1 97 ? -8.111 4.054 1.005 1.00 97.50 97 ALA A O 1
ATOM 800 N N . SER A 1 98 ? -7.237 5.975 0.235 1.00 97.81 98 SER A N 1
ATOM 801 C CA . SER A 1 98 ? -6.692 5.415 -1.000 1.00 97.81 98 SER A CA 1
ATOM 802 C C . SER A 1 98 ? -5.228 5.056 -0.793 1.00 97.81 98 SER A C 1
ATOM 804 O O . SER A 1 98 ? -4.379 5.938 -0.616 1.00 97.81 98 SER A O 1
ATOM 806 N N . MET A 1 99 ? -4.926 3.759 -0.809 1.00 97.75 99 MET A N 1
ATOM 807 C CA . MET A 1 99 ? -3.573 3.244 -0.620 1.00 97.75 99 MET A CA 1
ATOM 808 C C . MET A 1 99 ? -2.965 2.872 -1.964 1.00 97.75 99 MET A C 1
ATOM 810 O O . MET A 1 99 ? -3.597 2.195 -2.769 1.00 97.75 99 MET A O 1
ATOM 814 N N . TYR A 1 100 ? -1.710 3.226 -2.207 1.00 98.00 100 TYR A N 1
ATOM 815 C CA . TYR A 1 100 ? -0.967 2.669 -3.336 1.00 98.00 100 TYR A CA 1
ATOM 816 C C . TYR A 1 100 ? 0.492 2.434 -2.993 1.00 98.00 100 TYR A C 1
ATOM 818 O O . TYR A 1 100 ? 1.025 2.951 -2.010 1.00 98.00 100 TYR A O 1
ATOM 826 N N . CYS A 1 101 ? 1.126 1.597 -3.804 1.00 97.50 101 CYS A N 1
ATOM 827 C CA . CYS A 1 101 ? 2.505 1.202 -3.613 1.00 97.50 101 CYS A CA 1
ATOM 828 C C . CYS A 1 101 ? 3.315 1.386 -4.892 1.00 97.50 101 CYS A C 1
ATOM 830 O O . CYS A 1 101 ? 2.835 1.111 -5.995 1.00 97.50 101 CYS A O 1
ATOM 832 N N . THR A 1 102 ? 4.563 1.811 -4.737 1.00 97.12 102 THR A N 1
ATOM 833 C CA . THR A 1 102 ? 5.516 1.989 -5.834 1.00 97.12 102 THR A CA 1
ATOM 834 C C . THR A 1 102 ? 6.840 1.285 -5.525 1.00 97.12 102 THR A C 1
ATOM 836 O O . THR A 1 102 ? 7.164 0.987 -4.371 1.00 97.12 102 THR A O 1
ATOM 839 N N . ALA A 1 103 ? 7.617 0.998 -6.568 1.00 96.75 103 ALA A N 1
ATOM 840 C CA . ALA A 1 103 ? 8.957 0.431 -6.470 1.00 96.75 103 ALA A CA 1
ATOM 841 C C . ALA A 1 103 ? 10.014 1.381 -7.027 1.00 96.75 103 ALA A C 1
ATOM 843 O O . ALA A 1 103 ? 9.882 1.897 -8.137 1.00 96.75 103 ALA A O 1
ATOM 844 N N . GLU A 1 104 ? 11.123 1.509 -6.305 1.00 95.38 104 GLU A N 1
ATOM 845 C CA . GLU A 1 104 ? 12.347 2.117 -6.818 1.00 95.38 104 GLU A CA 1
ATOM 846 C C . GLU A 1 104 ? 1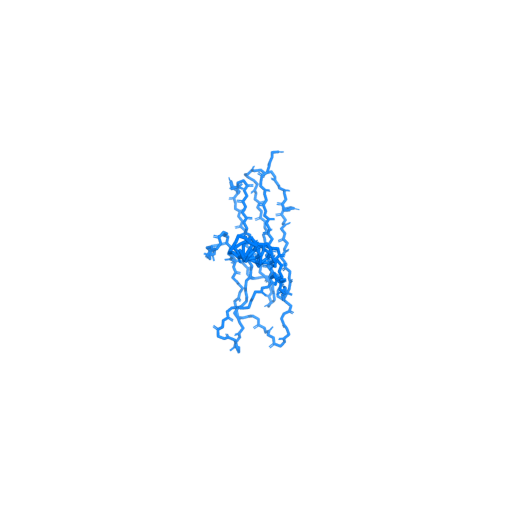3.196 1.037 -7.509 1.00 95.38 104 GLU A C 1
ATOM 848 O O . GLU A 1 104 ? 13.763 0.156 -6.852 1.00 95.38 104 GLU A O 1
ATOM 853 N N . CYS A 1 105 ? 13.281 1.083 -8.839 1.00 92.00 105 CYS A N 1
ATOM 854 C CA . CYS A 1 105 ? 14.058 0.137 -9.639 1.00 92.00 105 CYS A CA 1
ATOM 855 C C . CYS A 1 105 ? 15.435 0.728 -10.004 1.00 92.00 105 CYS A C 1
ATOM 857 O O . CYS A 1 105 ? 15.488 1.856 -10.481 1.00 92.00 105 CYS A O 1
ATOM 859 N N . PRO A 1 106 ? 16.555 -0.020 -9.895 1.00 86.31 106 PRO A N 1
ATOM 860 C CA . PRO A 1 106 ? 17.909 0.496 -10.160 1.00 86.31 106 PRO A CA 1
ATOM 861 C C . PRO A 1 106 ? 18.135 1.157 -11.530 1.00 86.31 106 PRO A C 1
ATOM 863 O O . PRO A 1 106 ? 19.092 1.906 -11.687 1.00 86.31 106 PRO A O 1
ATOM 866 N N . LYS A 1 107 ? 17.307 0.824 -12.529 1.00 83.31 107 LYS A N 1
ATOM 867 C CA . LYS A 1 107 ? 17.415 1.283 -13.923 1.00 83.31 107 LYS A CA 1
ATOM 868 C C . LYS A 1 107 ? 16.315 2.274 -14.322 1.00 83.31 107 LYS A C 1
ATOM 870 O O . LYS A 1 107 ? 16.209 2.619 -15.496 1.00 83.31 107 LYS A O 1
ATOM 875 N N . HIS A 1 108 ? 15.457 2.677 -13.390 1.00 80.75 108 HIS A N 1
ATOM 876 C CA . HIS A 1 108 ? 14.358 3.601 -13.657 1.00 80.75 108 HIS A CA 1
ATOM 877 C C . HIS A 1 108 ? 14.518 4.830 -12.772 1.00 80.75 108 HIS A C 1
ATOM 879 O O . HIS A 1 108 ? 14.679 4.711 -11.562 1.00 80.75 108 HIS A O 1
ATOM 885 N N . PHE A 1 109 ? 14.493 6.011 -13.392 1.00 78.56 109 PHE A N 1
ATOM 886 C CA . PHE A 1 109 ? 14.595 7.286 -12.677 1.00 7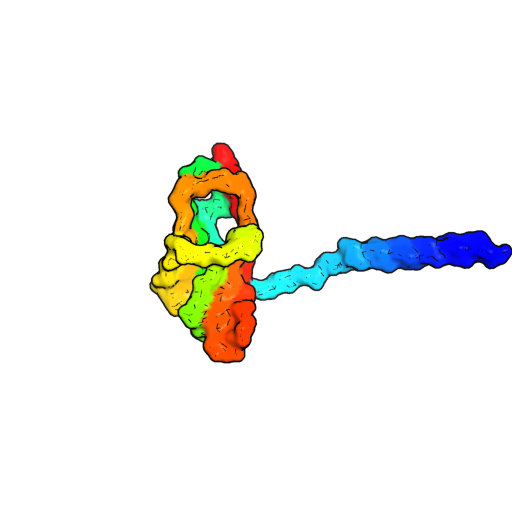8.56 109 PHE A CA 1
ATOM 887 C C . PHE A 1 109 ? 13.336 7.604 -11.868 1.00 78.56 109 PHE A C 1
ATOM 889 O O . PHE A 1 109 ? 13.412 8.298 -10.860 1.00 78.56 109 PHE A O 1
ATOM 896 N N . GLN A 1 110 ? 12.185 7.098 -12.311 1.00 87.75 110 GLN A N 1
ATOM 897 C CA . GLN A 1 110 ? 10.907 7.265 -11.634 1.00 87.75 110 GLN A CA 1
ATOM 898 C C . GLN A 1 110 ? 10.503 5.977 -10.925 1.00 87.75 110 GLN A C 1
ATOM 900 O O . GLN A 1 110 ? 10.812 4.867 -11.371 1.00 87.75 110 GLN A O 1
ATOM 905 N N . GLU A 1 111 ? 9.785 6.140 -9.818 1.00 91.31 111 GLU A N 1
ATOM 906 C CA . GLU A 1 111 ? 9.163 5.020 -9.131 1.00 91.31 111 GLU A CA 1
ATOM 907 C C . GLU A 1 111 ? 8.120 4.367 -10.052 1.00 91.31 111 GLU A C 1
ATOM 909 O O . GLU A 1 111 ? 7.329 5.043 -10.708 1.00 91.31 111 GLU A O 1
ATOM 914 N N . THR A 1 112 ? 8.115 3.039 -10.113 1.00 93.81 112 THR A N 1
ATOM 915 C CA . THR A 1 112 ? 7.136 2.283 -10.903 1.00 93.81 112 THR A CA 1
ATOM 916 C C . THR A 1 112 ? 5.936 1.945 -10.032 1.00 93.81 112 THR A C 1
ATOM 918 O O . THR A 1 112 ? 6.106 1.380 -8.949 1.00 93.81 112 THR A O 1
ATOM 921 N N . LEU A 1 113 ? 4.726 2.262 -10.493 1.00 95.31 113 LEU A N 1
ATOM 922 C CA . LEU A 1 113 ? 3.499 1.892 -9.793 1.00 95.31 113 LEU A CA 1
ATOM 923 C C . LEU A 1 113 ? 3.353 0.365 -9.745 1.00 95.31 113 LEU A C 1
ATOM 925 O O . LEU A 1 113 ? 3.366 -0.310 -10.775 1.00 95.31 113 LEU A O 1
ATOM 929 N N . ILE A 1 114 ? 3.187 -0.177 -8.539 1.00 96.69 114 ILE A N 1
ATOM 930 C CA . ILE A 1 114 ? 2.874 -1.593 -8.349 1.00 96.69 114 ILE A CA 1
ATOM 931 C C . ILE A 1 114 ? 1.373 -1.781 -8.498 1.00 96.69 114 ILE A C 1
ATOM 933 O O . ILE A 1 114 ? 0.954 -2.465 -9.421 1.00 96.69 114 ILE A O 1
ATOM 937 N N . CYS A 1 115 ? 0.577 -1.180 -7.613 1.00 97.25 115 CYS A N 1
ATOM 938 C CA . CYS A 1 115 ? -0.880 -1.098 -7.718 1.00 97.25 115 CYS A CA 1
ATOM 939 C C . CYS A 1 115 ? -1.435 -0.189 -6.605 1.00 97.25 115 CYS A C 1
ATOM 941 O O . CYS A 1 115 ? -0.678 0.277 -5.745 1.00 97.25 115 CYS A O 1
ATOM 943 N N . GLY A 1 116 ? -2.750 0.026 -6.600 1.00 96.44 116 GLY A N 1
ATOM 944 C CA . GLY A 1 116 ? -3.471 0.741 -5.548 1.00 96.44 116 GLY A CA 1
ATOM 945 C C . GLY A 1 116 ? -4.761 0.033 -5.147 1.00 96.44 116 GLY A C 1
ATOM 946 O O . GLY A 1 116 ? -5.259 -0.822 -5.878 1.00 96.44 116 GLY A O 1
ATOM 947 N N . LYS A 1 117 ? -5.264 0.349 -3.955 1.00 96.75 117 LYS A N 1
ATOM 948 C CA . LYS A 1 117 ? -6.518 -0.164 -3.416 1.00 96.75 117 LYS A CA 1
ATOM 949 C C . LYS A 1 117 ? -7.089 0.800 -2.387 1.00 96.75 117 LYS A C 1
ATOM 951 O O . LYS A 1 117 ? -6.367 1.267 -1.505 1.00 96.75 117 LYS A O 1
ATOM 956 N N . ASP A 1 118 ? -8.385 1.047 -2.485 1.00 97.25 118 ASP A N 1
ATOM 957 C CA . ASP A 1 118 ? -9.113 1.785 -1.464 1.00 97.25 118 ASP A CA 1
ATOM 958 C C . ASP A 1 118 ? -9.426 0.880 -0.275 1.00 97.25 118 ASP A C 1
ATOM 960 O O . ASP A 1 118 ? -9.716 -0.316 -0.416 1.00 97.25 118 ASP A O 1
ATOM 964 N N . ILE A 1 119 ? -9.337 1.467 0.911 1.00 97.56 119 ILE A N 1
ATOM 965 C CA . ILE A 1 119 ? -9.717 0.842 2.168 1.00 97.56 119 ILE A CA 1
ATOM 966 C C . ILE A 1 119 ? -10.768 1.688 2.864 1.00 97.56 119 ILE A C 1
ATOM 968 O O . ILE A 1 119 ? -10.798 2.912 2.734 1.00 97.56 119 ILE A O 1
ATOM 972 N N . SER A 1 120 ? -11.638 1.031 3.618 1.00 97.44 120 SER A N 1
ATOM 973 C CA . SER A 1 120 ? -12.677 1.698 4.391 1.00 97.44 120 SER A CA 1
ATOM 974 C C . SER A 1 120 ? -12.786 1.083 5.774 1.00 97.44 120 SER A C 1
ATOM 976 O O . SER A 1 120 ? -12.730 -0.136 5.933 1.00 97.44 120 SER A O 1
ATOM 978 N N . SER A 1 121 ? -12.963 1.930 6.781 1.00 94.88 121 SER A N 1
ATOM 979 C CA . SER A 1 121 ? -13.251 1.475 8.133 1.00 94.88 121 SER A CA 1
ATOM 980 C C . SER A 1 121 ? -14.719 1.736 8.455 1.00 94.88 121 SER A C 1
ATOM 982 O O . SER A 1 121 ? -15.166 2.882 8.412 1.00 94.88 121 SER A O 1
ATOM 984 N N . GLY A 1 122 ? -15.452 0.668 8.756 1.00 84.31 122 GLY A N 1
ATOM 985 C CA . GLY A 1 122 ? -16.862 0.675 9.144 1.00 84.31 122 GLY A CA 1
ATOM 986 C C . GLY A 1 122 ? -17.043 0.049 10.523 1.00 84.31 122 GLY A C 1
ATOM 987 O O . GLY A 1 122 ? -16.062 -0.216 11.206 1.00 84.31 122 GLY A O 1
ATOM 988 N N . PHE A 1 123 ? -18.275 -0.160 10.961 1.00 61.75 123 PHE A N 1
ATOM 989 C CA . PHE A 1 123 ? -18.591 -0.533 12.342 1.00 61.75 123 PHE A CA 1
ATOM 990 C C . PHE A 1 123 ? -18.893 -2.020 12.510 1.00 61.75 123 PHE A C 1
ATOM 992 O O . PHE A 1 123 ? -19.593 -2.570 11.633 1.00 61.75 123 PHE A O 1
#